Protein AF-A0A257ZP88-F1 (afdb_monomer_lite)

Sequence (109 aa):
MANQKQGSGDTSNRGFASMDDERQREIASEGGKASGGNFKNDPERAAEAGRKGGEMSGGNFKNDPERASEAGRKGGEASGGNFKNDPERAAEAGRKGGEASHGGGRGSN

Foldseek 3Di:
DDDDPDDPPDCCCPDLVSDDPVVNCVVVVVVCVVVVHDCPVPVVVVVVVVVVVCVVLPHDCVVPVPSVVVVVQVVCVVVPHDCVVPVPVVVVVVVVVVVVVVPDDDPDD

Structure (mmCIF, N/CA/C/O backbone):
data_AF-A0A257ZP88-F1
#
_entry.id   AF-A0A257ZP88-F1
#
loop_
_atom_site.group_PDB
_atom_site.id
_atom_site.type_symbol
_atom_site.label_atom_id
_atom_site.label_alt_id
_atom_site.label_comp_id
_atom_site.label_asym_id
_atom_site.label_entity_id
_atom_site.label_seq_id
_atom_site.pdbx_PDB_ins_code
_atom_site.Cartn_x
_atom_site.Cartn_y
_atom_site.Cartn_z
_atom_site.occupancy
_atom_site.B_iso_or_equiv
_atom_site.auth_seq_id
_atom_site.auth_comp_id
_atom_site.auth_asym_id
_atom_site.auth_atom_id
_atom_site.pdbx_PDB_model_num
ATOM 1 N N . MET A 1 1 ? -21.963 -34.586 47.754 1.00 41.12 1 MET A N 1
ATOM 2 C CA . MET A 1 1 ? -22.927 -33.587 47.246 1.00 41.12 1 MET A CA 1
ATOM 3 C C . MET A 1 1 ? -22.264 -32.861 46.088 1.00 41.12 1 MET A C 1
ATOM 5 O O . MET A 1 1 ? -21.242 -32.222 46.294 1.00 41.12 1 MET A O 1
ATOM 9 N N . ALA A 1 2 ? -22.754 -33.082 44.867 1.00 50.16 2 ALA A N 1
ATOM 10 C CA . ALA A 1 2 ? -22.229 -32.457 43.658 1.00 50.16 2 ALA A CA 1
ATOM 11 C C . ALA A 1 2 ? -22.637 -30.980 43.638 1.00 50.16 2 ALA A C 1
ATOM 13 O O . ALA A 1 2 ? -23.830 -30.688 43.676 1.00 50.16 2 ALA A O 1
ATOM 14 N N . ASN A 1 3 ? -21.664 -30.065 43.595 1.00 51.09 3 ASN A N 1
ATOM 15 C CA . ASN A 1 3 ? -21.955 -28.652 43.387 1.00 51.09 3 ASN A CA 1
ATOM 16 C C . ASN A 1 3 ? -21.941 -28.364 41.885 1.00 51.09 3 ASN A C 1
ATOM 18 O O . ASN A 1 3 ? -20.924 -28.490 41.203 1.00 51.09 3 ASN A O 1
ATOM 22 N N . GLN A 1 4 ? -23.137 -28.077 41.398 1.00 54.59 4 GLN A N 1
ATOM 23 C CA . GLN A 1 4 ? -23.526 -27.830 40.023 1.00 54.59 4 GLN A CA 1
ATOM 24 C C . GLN A 1 4 ? -22.596 -26.830 39.318 1.00 54.59 4 GLN A C 1
ATOM 26 O O . GLN A 1 4 ? -22.414 -25.700 39.764 1.00 54.59 4 GLN A O 1
ATOM 31 N N . LYS A 1 5 ? -22.078 -27.236 38.151 1.00 53.81 5 LYS A N 1
ATOM 32 C CA . LYS A 1 5 ? -21.647 -26.321 37.089 1.00 53.81 5 LYS A CA 1
ATOM 33 C C . LYS A 1 5 ? -22.834 -25.422 36.728 1.00 53.81 5 LYS A C 1
ATOM 35 O O . LYS A 1 5 ? -23.705 -25.843 35.972 1.00 53.81 5 LYS A O 1
ATOM 40 N N . GLN A 1 6 ? -22.863 -24.200 37.240 1.00 53.88 6 GLN A N 1
ATOM 41 C CA . GLN A 1 6 ? -23.709 -23.135 36.712 1.00 53.88 6 GLN A CA 1
ATOM 42 C C . GLN A 1 6 ? -22.801 -22.017 36.218 1.00 53.88 6 GLN A C 1
ATOM 44 O O . GLN A 1 6 ? -22.225 -21.249 36.978 1.00 53.88 6 GLN A O 1
ATOM 49 N N . GLY A 1 7 ? -22.627 -22.009 34.905 1.00 45.62 7 GLY A N 1
ATOM 50 C CA . GLY A 1 7 ? -21.877 -21.013 34.157 1.00 45.62 7 GLY A CA 1
ATOM 51 C C . GLY A 1 7 ? -22.283 -21.045 32.689 1.00 45.62 7 GLY A C 1
ATOM 52 O O . GLY A 1 7 ? -21.457 -20.828 31.812 1.00 45.62 7 GLY A O 1
ATOM 53 N N . SER A 1 8 ? -23.549 -21.363 32.409 1.00 51.69 8 SER A N 1
ATOM 54 C CA . SER A 1 8 ? -24.211 -21.059 31.141 1.00 51.69 8 SER A CA 1
ATOM 55 C C . SER A 1 8 ? -24.429 -19.545 31.078 1.00 51.69 8 SER A C 1
ATOM 57 O O . SER A 1 8 ? -25.537 -19.049 31.254 1.00 51.69 8 SER A O 1
ATOM 59 N N . GLY A 1 9 ? -23.332 -18.800 30.946 1.00 52.81 9 GLY A N 1
ATOM 60 C CA . GLY A 1 9 ? -23.358 -17.363 30.737 1.00 52.81 9 GLY A CA 1
ATOM 61 C C . GLY A 1 9 ? -23.554 -17.106 29.258 1.00 52.81 9 GLY A C 1
ATOM 62 O O . GLY A 1 9 ? -22.599 -17.232 28.495 1.00 52.81 9 GLY A O 1
ATOM 63 N N . ASP A 1 10 ? -24.780 -16.764 28.892 1.00 57.34 10 ASP A N 1
ATOM 64 C CA . ASP A 1 10 ? -25.203 -16.183 27.623 1.00 57.34 10 ASP A CA 1
ATOM 65 C C . ASP A 1 10 ? -24.069 -15.374 26.946 1.00 57.34 10 ASP A C 1
ATOM 67 O O . ASP A 1 10 ? -23.611 -14.341 27.450 1.00 57.34 10 ASP A O 1
ATOM 71 N N . THR A 1 11 ? -23.488 -15.907 25.867 1.00 60.81 11 THR A N 1
ATOM 72 C CA . THR A 1 11 ? -22.423 -15.248 25.085 1.00 60.81 11 THR A CA 1
ATOM 73 C C . THR A 1 11 ? -22.981 -14.438 23.918 1.00 60.81 11 THR A C 1
ATOM 75 O O . THR A 1 11 ? -22.198 -13.839 23.186 1.00 60.81 11 THR A O 1
ATOM 78 N N . SER A 1 12 ? -24.307 -14.387 23.750 1.00 63.06 12 SER A N 1
ATOM 79 C CA . SER A 1 12 ? -24.977 -13.808 22.575 1.00 63.06 12 SER A CA 1
ATOM 80 C C . SER A 1 12 ? -24.627 -12.335 22.317 1.00 63.06 12 SER A C 1
ATOM 82 O O . SER A 1 12 ? -24.560 -11.923 21.162 1.00 63.06 12 SER A O 1
ATOM 84 N N . ASN A 1 13 ? -24.282 -11.583 23.369 1.00 68.25 13 ASN A N 1
ATOM 85 C CA . ASN A 1 13 ? -23.904 -10.165 23.306 1.00 68.25 13 ASN A CA 1
ATOM 86 C C . ASN A 1 13 ? -22.421 -9.882 23.632 1.00 68.25 13 ASN A C 1
ATOM 88 O O . ASN A 1 13 ? -22.070 -8.780 24.053 1.00 68.25 13 ASN A O 1
ATOM 92 N N . ARG A 1 14 ? -21.523 -10.869 23.485 1.00 80.69 14 ARG A N 1
ATOM 93 C CA . ARG A 1 14 ? -20.074 -10.686 23.699 1.00 80.69 14 ARG A CA 1
ATOM 94 C C . ARG A 1 14 ? -19.304 -10.789 22.385 1.00 80.69 14 ARG A C 1
ATOM 96 O O . ARG A 1 14 ? -19.124 -11.873 21.847 1.00 80.69 14 ARG A O 1
ATOM 103 N N . GLY A 1 15 ? -18.775 -9.658 21.926 1.00 87.56 15 GLY A N 1
ATOM 104 C CA . GLY A 1 15 ? -17.915 -9.568 20.746 1.00 87.56 15 GLY A CA 1
ATOM 105 C C . GLY A 1 15 ? -18.148 -8.267 19.989 1.00 87.56 15 GLY A C 1
ATOM 106 O O . GLY A 1 15 ? -19.199 -7.657 20.138 1.00 87.56 15 GLY A O 1
ATOM 107 N N . PHE A 1 16 ? -17.175 -7.841 19.181 1.00 91.19 16 PHE A N 1
ATOM 108 C CA . PHE A 1 16 ? -17.274 -6.598 18.404 1.00 91.19 16 PHE A CA 1
ATOM 109 C C . PHE A 1 16 ? -18.528 -6.574 17.515 1.00 91.19 16 PHE A C 1
ATOM 111 O O . PHE A 1 16 ? -19.238 -5.581 17.499 1.00 91.19 16 PHE A O 1
ATOM 118 N N . ALA A 1 17 ? -18.854 -7.698 16.867 1.00 89.75 17 ALA A N 1
ATOM 119 C CA . ALA A 1 17 ? -20.023 -7.826 15.993 1.00 89.75 17 ALA A CA 1
ATOM 120 C C . ALA A 1 17 ? -21.371 -7.895 16.737 1.00 89.75 17 ALA A C 1
ATOM 122 O O . ALA A 1 17 ? -22.409 -7.692 16.119 1.00 89.75 17 ALA A O 1
ATOM 123 N N . SER A 1 18 ? -21.364 -8.192 18.042 1.00 90.50 18 SER A N 1
ATOM 124 C CA . SER A 1 18 ? -22.580 -8.242 18.866 1.00 90.50 18 SER A CA 1
ATOM 125 C C . SER A 1 18 ? -22.888 -6.904 19.553 1.00 90.50 18 SER A C 1
ATOM 127 O O . SER A 1 18 ? -23.810 -6.834 20.360 1.00 90.50 18 SER A O 1
ATOM 129 N N . MET A 1 19 ? -22.083 -5.863 19.308 1.00 90.00 19 MET A N 1
ATOM 130 C CA . MET A 1 19 ? -22.312 -4.506 19.817 1.00 90.00 19 MET A CA 1
ATOM 131 C C . MET A 1 19 ? -23.190 -3.695 18.860 1.00 90.00 19 MET A C 1
ATOM 133 O O . MET A 1 19 ? -23.251 -4.003 17.674 1.00 90.00 19 MET A O 1
ATOM 137 N N . ASP A 1 20 ? -23.784 -2.607 19.348 1.00 93.19 20 ASP A N 1
ATOM 138 C CA . ASP A 1 20 ? -24.518 -1.654 18.509 1.00 93.19 20 ASP A CA 1
ATOM 139 C C . ASP A 1 20 ? -23.611 -0.971 17.470 1.00 93.19 20 ASP A C 1
ATOM 141 O O . ASP A 1 20 ? -22.450 -0.656 17.748 1.00 93.19 20 ASP A O 1
ATOM 145 N N . ASP A 1 21 ? -24.156 -0.673 16.286 1.00 94.56 21 ASP A N 1
ATOM 146 C CA . ASP A 1 21 ? -23.420 -0.091 15.150 1.00 94.56 21 ASP A CA 1
ATOM 147 C C . ASP A 1 21 ? -22.718 1.234 15.472 1.00 94.56 21 ASP A C 1
ATOM 149 O O . ASP A 1 21 ? -21.694 1.580 14.875 1.00 94.56 21 ASP A O 1
ATOM 153 N N . GLU A 1 22 ? -23.288 2.027 16.377 1.00 94.81 22 GLU A N 1
ATOM 154 C CA . GLU A 1 22 ? -22.681 3.278 16.830 1.00 94.81 22 GLU A CA 1
ATOM 155 C C . GLU A 1 22 ? -21.416 3.006 17.648 1.00 94.81 22 GLU A C 1
ATOM 157 O O . GLU A 1 22 ? -20.353 3.553 17.350 1.00 94.81 22 GLU A O 1
ATOM 162 N N . ARG A 1 23 ? -21.494 2.063 18.590 1.00 93.56 23 ARG A N 1
ATOM 163 C CA . ARG A 1 23 ? -20.361 1.645 19.416 1.00 93.56 23 ARG A CA 1
ATOM 164 C C . ARG A 1 23 ? -19.276 0.953 18.592 1.00 93.56 23 ARG A C 1
ATOM 166 O O . ARG A 1 23 ? -18.092 1.196 18.811 1.00 93.56 23 ARG A O 1
ATOM 173 N N . GLN A 1 24 ? -19.654 0.128 17.615 1.00 95.19 24 GLN A N 1
ATOM 174 C CA . GLN A 1 24 ? -18.698 -0.472 16.678 1.00 95.19 24 GLN A CA 1
ATOM 175 C C . GLN A 1 24 ? -17.931 0.602 15.897 1.00 95.19 24 GLN A C 1
ATOM 177 O O . GLN A 1 24 ? -16.707 0.527 15.776 1.00 95.19 24 GLN A O 1
ATOM 182 N N . ARG A 1 25 ? -18.638 1.624 15.392 1.00 95.31 25 ARG A N 1
ATOM 183 C CA . ARG A 1 25 ? -18.024 2.747 14.672 1.00 95.31 25 ARG A CA 1
ATOM 184 C C . ARG A 1 25 ? -17.109 3.571 15.559 1.00 95.31 25 ARG A C 1
ATOM 186 O O . ARG A 1 25 ? -16.041 3.961 15.096 1.00 95.31 25 ARG A O 1
ATOM 193 N N . GLU A 1 26 ? -17.500 3.823 16.801 1.00 95.12 26 GLU A N 1
ATOM 194 C CA . GLU A 1 26 ? -16.662 4.533 17.763 1.00 95.12 26 GLU A CA 1
ATOM 195 C C . GLU A 1 26 ? -15.352 3.779 18.013 1.00 95.12 26 GLU A C 1
ATOM 197 O O . GLU A 1 26 ? -14.281 4.341 17.793 1.00 95.12 26 GLU A O 1
ATOM 202 N N . ILE A 1 27 ? -15.425 2.483 18.334 1.00 94.38 27 ILE A N 1
ATOM 203 C CA . ILE A 1 27 ? -14.247 1.639 18.580 1.00 94.38 27 ILE A CA 1
ATOM 204 C C . ILE A 1 27 ? -13.369 1.529 17.324 1.00 94.38 27 ILE A C 1
ATOM 206 O O . ILE A 1 27 ? -12.146 1.627 17.411 1.00 94.38 27 ILE A O 1
ATOM 210 N N . ALA A 1 28 ? -13.962 1.355 16.139 1.00 93.44 28 ALA A N 1
ATOM 211 C CA . ALA A 1 28 ? -13.211 1.321 14.883 1.00 93.44 28 ALA A CA 1
ATOM 212 C C . ALA A 1 28 ? -12.540 2.669 14.573 1.00 93.44 28 ALA A C 1
ATOM 214 O O . ALA A 1 28 ? -11.401 2.705 14.110 1.00 93.44 28 ALA A O 1
ATOM 215 N N . SER A 1 29 ? -13.228 3.780 14.845 1.00 93.00 29 SER A N 1
ATOM 216 C CA . SER A 1 29 ? -12.700 5.136 14.677 1.00 93.00 29 SER A CA 1
ATOM 217 C C . SER A 1 29 ? -11.554 5.407 15.648 1.00 93.00 29 SER A C 1
ATOM 219 O O . SER A 1 29 ? -10.513 5.919 15.238 1.00 93.00 29 SER A O 1
ATOM 221 N N . GLU A 1 30 ? -11.699 5.016 16.914 1.00 93.56 30 GLU A N 1
ATOM 222 C CA . GLU A 1 30 ? -10.655 5.124 17.932 1.00 93.56 30 GLU A CA 1
ATOM 223 C C . GLU A 1 30 ? -9.447 4.250 17.584 1.00 93.56 30 GLU A C 1
ATOM 225 O O . GLU A 1 30 ? -8.323 4.749 17.565 1.00 93.56 30 GLU A O 1
ATOM 230 N N . GLY A 1 31 ? -9.665 2.994 17.186 1.00 93.56 31 GLY A N 1
ATOM 231 C CA . GLY A 1 31 ? -8.605 2.103 16.712 1.00 93.56 31 GLY A CA 1
ATOM 232 C C . GLY A 1 31 ? -7.892 2.642 15.469 1.00 93.56 31 GLY A C 1
ATOM 233 O O . GLY A 1 31 ? -6.663 2.588 15.379 1.00 93.56 31 GLY A O 1
ATOM 234 N N . GLY A 1 32 ? -8.643 3.235 14.538 1.00 89.81 32 GLY A N 1
ATOM 235 C CA . GLY A 1 32 ? -8.105 3.918 13.367 1.00 89.81 32 GLY A CA 1
ATOM 236 C C . GLY A 1 32 ? -7.226 5.106 13.752 1.00 89.81 32 GLY A C 1
ATOM 237 O O . GLY A 1 32 ? -6.089 5.189 13.298 1.00 89.81 32 GLY A O 1
ATOM 238 N N . LYS A 1 33 ? -7.707 5.996 14.629 1.00 87.19 33 LYS A N 1
ATOM 239 C CA . LYS A 1 33 ? -6.955 7.164 15.127 1.00 87.19 33 LYS A CA 1
ATOM 240 C C . LYS A 1 33 ? -5.713 6.762 15.921 1.00 87.19 33 LYS A C 1
ATOM 242 O O . LYS A 1 33 ? -4.649 7.327 15.686 1.00 87.19 33 LYS A O 1
ATOM 247 N N . ALA A 1 34 ? -5.824 5.769 16.803 1.00 87.44 34 ALA A N 1
ATOM 248 C CA . ALA A 1 34 ? -4.701 5.220 17.563 1.00 87.44 34 ALA A CA 1
ATOM 249 C C . ALA A 1 34 ? -3.641 4.605 16.637 1.00 87.44 34 ALA A C 1
ATOM 251 O O . ALA A 1 34 ? -2.445 4.708 16.891 1.00 87.44 34 ALA A O 1
ATOM 252 N N . SER A 1 35 ? -4.079 4.047 15.507 1.00 84.69 35 SER A N 1
ATOM 253 C CA . SER A 1 35 ? -3.213 3.567 14.429 1.00 84.69 35 SER A CA 1
ATOM 254 C C . SER A 1 35 ? -2.792 4.678 13.459 1.00 84.69 35 SER A C 1
ATOM 256 O O . SER A 1 35 ? -2.357 4.370 12.354 1.00 84.69 35 SER A O 1
ATOM 258 N N . GLY A 1 36 ? -2.931 5.957 13.825 1.00 84.25 36 GLY A N 1
ATOM 259 C CA . GLY A 1 36 ? -2.521 7.141 13.057 1.00 84.25 36 GLY A CA 1
ATOM 260 C C . GLY A 1 36 ? -3.444 7.547 11.896 1.00 84.25 36 GLY A C 1
ATOM 261 O O . GLY A 1 36 ? -3.073 8.384 11.077 1.00 84.25 36 GLY A O 1
ATOM 262 N N . GLY A 1 37 ? -4.623 6.942 11.773 1.00 85.88 37 GLY A N 1
ATOM 263 C CA . GLY A 1 37 ? -5.617 7.259 10.747 1.00 85.88 37 GLY A CA 1
ATOM 264 C C . GLY A 1 37 ? -5.239 6.812 9.330 1.00 85.88 37 GLY A C 1
ATOM 265 O O . GLY A 1 37 ? -4.353 5.982 9.122 1.00 85.88 37 GLY A O 1
ATOM 266 N N . ASN A 1 38 ? -5.947 7.368 8.344 1.00 85.00 38 ASN A N 1
ATOM 267 C CA . ASN A 1 38 ? -5.771 7.047 6.927 1.00 85.00 38 ASN A CA 1
ATOM 268 C C . ASN A 1 38 ? -4.658 7.892 6.290 1.00 85.00 38 ASN A C 1
ATOM 270 O O . ASN A 1 38 ? -4.622 9.108 6.466 1.00 85.00 38 ASN A O 1
ATOM 274 N N . PHE A 1 39 ? -3.850 7.277 5.424 1.00 89.38 39 PHE A N 1
ATOM 275 C CA . PHE A 1 39 ? -2.736 7.931 4.718 1.00 89.38 39 PHE A CA 1
ATOM 276 C C . PHE A 1 39 ? -3.133 9.104 3.803 1.00 89.38 39 PHE A C 1
ATOM 278 O O . PHE A 1 39 ? -2.293 9.927 3.465 1.00 89.38 39 PHE A O 1
ATOM 285 N N . LYS A 1 40 ? -4.408 9.216 3.399 1.00 87.31 40 LYS A N 1
ATOM 286 C CA . LYS A 1 40 ? -4.875 10.281 2.490 1.00 87.31 40 LYS A CA 1
ATOM 287 C C . LYS A 1 40 ? -4.632 11.692 3.042 1.00 87.31 40 LYS A C 1
ATOM 289 O O . LYS A 1 40 ? -4.399 12.608 2.261 1.00 87.31 40 LYS A O 1
ATOM 294 N N . ASN A 1 41 ? -4.707 11.857 4.361 1.00 85.44 41 ASN A N 1
ATOM 295 C CA . ASN A 1 41 ? -4.567 13.158 5.017 1.00 85.44 41 ASN A CA 1
ATOM 296 C C . ASN A 1 41 ? -3.173 13.360 5.634 1.00 85.44 41 ASN A C 1
ATOM 298 O O . ASN A 1 41 ? -2.947 14.378 6.277 1.00 85.44 41 ASN A O 1
ATOM 302 N N . ASP A 1 42 ? -2.265 12.398 5.453 1.00 88.75 42 ASP A N 1
ATOM 303 C CA . ASP A 1 42 ? -0.914 12.414 6.012 1.00 88.75 42 ASP A CA 1
ATOM 304 C C . ASP A 1 42 ? 0.085 11.858 4.974 1.00 88.75 42 ASP A C 1
ATOM 306 O O . ASP A 1 42 ? 0.439 10.669 4.988 1.00 88.75 42 ASP A O 1
ATOM 310 N N . PRO A 1 43 ? 0.489 12.697 4.001 1.00 90.31 43 PRO A N 1
ATOM 311 C CA . PRO A 1 43 ? 1.368 12.283 2.914 1.00 90.31 43 PRO A CA 1
ATOM 312 C C . PRO A 1 43 ? 2.782 11.941 3.394 1.00 90.31 43 PRO A C 1
ATOM 314 O O . PRO A 1 43 ? 3.437 11.099 2.780 1.00 90.31 43 PRO A O 1
ATOM 317 N N . GLU A 1 44 ? 3.251 12.548 4.486 1.00 90.81 44 GLU A N 1
ATOM 318 C CA . GLU A 1 44 ? 4.564 12.245 5.063 1.00 90.81 44 GLU A CA 1
ATOM 319 C C . GLU A 1 44 ? 4.589 10.817 5.601 1.00 90.81 44 GLU A C 1
ATOM 321 O O . GLU A 1 44 ? 5.462 10.023 5.239 1.00 90.81 44 GLU A O 1
ATOM 326 N N . ARG A 1 45 ? 3.564 10.444 6.370 1.00 90.12 45 ARG A N 1
ATOM 327 C CA . ARG A 1 45 ? 3.402 9.083 6.876 1.00 90.12 45 ARG A CA 1
ATOM 328 C C . ARG A 1 45 ? 3.206 8.064 5.758 1.00 90.12 45 ARG A C 1
ATOM 330 O O . ARG A 1 45 ? 3.719 6.947 5.844 1.00 90.12 45 ARG A O 1
ATOM 337 N N . ALA A 1 46 ? 2.487 8.433 4.698 1.00 92.00 46 ALA A N 1
ATOM 338 C CA . ALA A 1 46 ? 2.343 7.596 3.509 1.00 92.00 46 ALA A CA 1
ATOM 339 C C . ALA A 1 46 ? 3.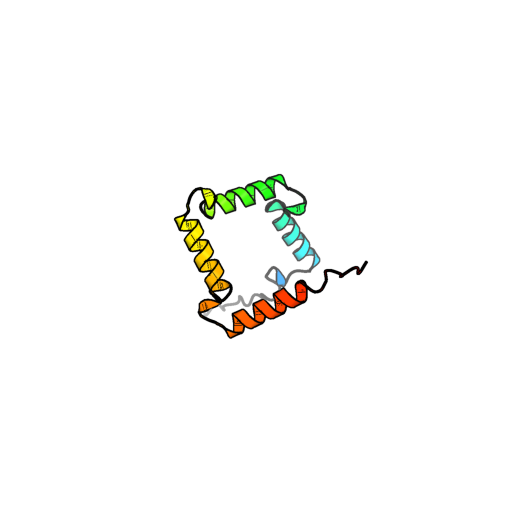703 7.336 2.838 1.00 92.00 46 ALA A C 1
ATOM 341 O O . ALA A 1 46 ? 4.026 6.194 2.502 1.00 92.00 46 ALA A O 1
ATOM 342 N N . ALA A 1 47 ? 4.516 8.384 2.681 1.00 91.88 47 ALA A N 1
ATOM 343 C CA . ALA A 1 47 ? 5.850 8.291 2.102 1.00 91.88 47 ALA A CA 1
ATOM 344 C C . ALA A 1 47 ? 6.800 7.462 2.978 1.00 91.88 47 ALA A C 1
ATOM 346 O O . ALA A 1 47 ? 7.540 6.630 2.456 1.00 91.88 47 ALA A O 1
ATOM 347 N N . GLU A 1 48 ? 6.759 7.633 4.301 1.00 90.50 48 GLU A N 1
ATOM 348 C CA . GLU A 1 48 ? 7.552 6.834 5.238 1.00 90.50 48 GLU A CA 1
ATOM 349 C C . GLU A 1 48 ? 7.172 5.350 5.183 1.00 90.50 48 GLU A C 1
ATOM 351 O O . GLU A 1 48 ? 8.049 4.492 5.055 1.00 90.50 48 GLU A O 1
ATOM 356 N N . ALA A 1 49 ? 5.873 5.038 5.220 1.00 89.75 49 ALA A N 1
ATOM 357 C CA . ALA A 1 49 ? 5.382 3.668 5.108 1.00 89.75 49 ALA A CA 1
ATOM 358 C C . ALA A 1 49 ? 5.783 3.034 3.766 1.00 89.75 49 ALA A C 1
ATOM 360 O O . ALA A 1 49 ? 6.239 1.889 3.737 1.00 89.75 49 ALA A O 1
ATOM 361 N N . GLY A 1 50 ? 5.680 3.790 2.669 1.00 89.12 50 GLY A N 1
ATOM 362 C CA . GLY A 1 50 ? 6.136 3.368 1.346 1.00 89.12 50 GLY A CA 1
ATOM 363 C C . GLY A 1 50 ? 7.643 3.110 1.297 1.00 89.12 50 GLY A C 1
ATOM 364 O O . GLY A 1 50 ? 8.067 2.060 0.816 1.00 89.12 50 GLY A O 1
ATOM 365 N N . ARG A 1 51 ? 8.456 4.019 1.853 1.00 89.50 51 ARG A N 1
ATOM 366 C CA . ARG A 1 51 ? 9.916 3.864 1.938 1.00 89.50 51 ARG A CA 1
ATOM 367 C C . ARG A 1 51 ? 10.288 2.609 2.719 1.00 89.50 51 ARG A C 1
ATOM 369 O O . ARG A 1 51 ? 11.018 1.776 2.195 1.00 89.50 51 ARG A O 1
ATOM 376 N N . LYS A 1 52 ? 9.722 2.433 3.916 1.00 88.12 52 LYS A N 1
ATOM 377 C CA . LYS A 1 52 ? 9.961 1.258 4.764 1.00 88.12 52 LYS A CA 1
ATOM 378 C C . LYS A 1 52 ? 9.524 -0.037 4.080 1.00 88.12 52 LYS A C 1
ATOM 380 O O . LYS A 1 52 ? 10.229 -1.040 4.141 1.00 88.12 52 LYS A O 1
ATOM 385 N N . GLY A 1 53 ? 8.379 -0.022 3.396 1.00 85.88 53 GLY A N 1
ATOM 386 C CA . GLY A 1 53 ? 7.917 -1.151 2.588 1.00 85.88 53 GLY A CA 1
ATOM 387 C C . GLY A 1 53 ? 8.886 -1.489 1.453 1.00 85.88 53 GLY A C 1
ATOM 388 O O . GLY A 1 53 ? 9.165 -2.665 1.219 1.00 85.88 53 GLY A O 1
ATOM 389 N N . GLY A 1 54 ? 9.449 -0.471 0.800 1.00 82.00 54 GLY A N 1
ATOM 390 C CA . GLY A 1 54 ? 10.497 -0.617 -0.208 1.00 82.00 54 GLY A CA 1
ATOM 391 C C . GLY A 1 54 ? 11.789 -1.201 0.360 1.00 82.00 54 GLY A C 1
ATOM 392 O O . GLY A 1 54 ? 12.331 -2.139 -0.213 1.00 82.00 54 GLY A O 1
ATOM 393 N N . GLU A 1 55 ? 12.251 -0.715 1.513 1.00 81.88 55 GLU A N 1
ATOM 394 C CA . GLU A 1 55 ? 13.435 -1.235 2.213 1.00 81.88 55 GLU A CA 1
ATOM 395 C C . GLU A 1 55 ? 13.263 -2.707 2.619 1.00 81.88 55 GLU A C 1
ATOM 397 O O . GLU A 1 55 ? 14.144 -3.523 2.361 1.00 81.88 55 GLU A O 1
ATOM 402 N N . MET A 1 56 ? 12.103 -3.076 3.175 1.00 77.69 56 MET A N 1
ATOM 403 C CA . MET A 1 56 ? 11.771 -4.466 3.535 1.00 77.69 56 MET A CA 1
ATOM 404 C C . MET A 1 56 ? 11.625 -5.364 2.305 1.00 77.69 56 MET A C 1
ATOM 406 O O . MET A 1 56 ? 12.023 -6.527 2.320 1.00 77.69 56 MET A O 1
ATOM 410 N N . SER A 1 57 ? 11.117 -4.805 1.207 1.00 72.00 57 SER A N 1
ATOM 411 C CA . SER A 1 57 ? 11.091 -5.447 -0.110 1.00 72.00 57 SER A CA 1
ATOM 412 C C . SER A 1 57 ? 12.449 -5.371 -0.811 1.00 72.00 57 SER A C 1
ATOM 414 O O . SER A 1 57 ? 12.494 -5.576 -2.022 1.00 72.00 57 SER A O 1
ATOM 416 N N . GLY A 1 58 ? 13.521 -5.123 -0.040 1.00 70.38 58 GLY A N 1
ATOM 417 C CA . GLY A 1 58 ? 14.951 -5.124 -0.355 1.00 70.38 58 GLY A CA 1
ATOM 418 C C . GLY A 1 58 ? 15.414 -4.100 -1.383 1.00 70.38 58 GLY A C 1
ATOM 419 O O . GLY A 1 58 ? 16.366 -4.329 -2.124 1.00 70.38 58 GLY A O 1
ATOM 420 N N . GLY A 1 59 ? 14.768 -2.939 -1.356 1.00 69.88 59 GLY A N 1
ATOM 421 C CA . GLY A 1 59 ? 15.234 -1.713 -1.980 1.00 69.88 59 GLY A CA 1
ATOM 422 C C . GLY A 1 59 ? 14.927 -1.598 -3.470 1.00 69.88 59 GLY A C 1
ATOM 423 O O . GLY A 1 59 ? 14.148 -2.349 -4.055 1.00 69.88 59 GLY A O 1
ATOM 424 N N . ASN A 1 60 ? 15.538 -0.589 -4.092 1.00 66.31 60 ASN A N 1
ATOM 4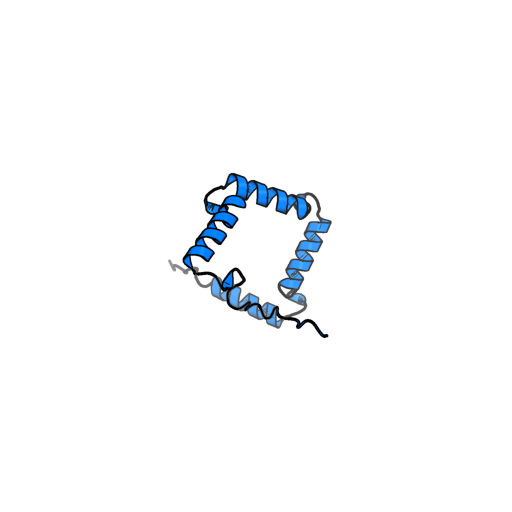25 C CA . ASN A 1 60 ? 15.375 -0.322 -5.515 1.00 66.31 60 ASN A CA 1
ATOM 426 C C . ASN A 1 60 ? 16.055 -1.406 -6.363 1.00 66.31 60 ASN A C 1
ATOM 428 O O . ASN A 1 60 ? 17.277 -1.551 -6.330 1.00 66.31 60 ASN A O 1
ATOM 432 N N . PHE A 1 61 ? 15.279 -2.031 -7.252 1.00 72.81 61 PHE A N 1
ATOM 433 C CA . PHE A 1 61 ? 15.731 -2.981 -8.283 1.00 72.81 61 PHE A CA 1
ATOM 434 C C . PHE A 1 61 ? 16.891 -2.477 -9.161 1.00 72.81 61 PHE A C 1
ATOM 436 O O . PHE A 1 61 ? 17.589 -3.267 -9.785 1.00 72.81 61 PHE A O 1
ATOM 443 N N . LYS A 1 62 ? 17.122 -1.159 -9.209 1.00 71.25 62 LYS A N 1
ATOM 444 C CA . LYS A 1 62 ? 18.227 -0.547 -9.962 1.00 71.25 62 LYS A CA 1
ATOM 445 C C . LYS A 1 62 ? 19.611 -0.996 -9.474 1.00 71.25 62 LYS A C 1
ATOM 447 O O . LYS A 1 62 ? 20.528 -1.065 -10.284 1.00 71.25 62 LYS A O 1
ATOM 452 N N . ASN A 1 63 ? 19.757 -1.276 -8.180 1.00 72.44 63 ASN A N 1
ATOM 453 C CA . ASN A 1 63 ? 21.044 -1.647 -7.582 1.00 72.44 63 ASN A CA 1
ATOM 454 C C . ASN A 1 63 ? 21.188 -3.164 -7.376 1.00 72.44 63 ASN A C 1
ATOM 456 O O . ASN A 1 63 ? 22.233 -3.609 -6.916 1.00 72.44 63 ASN A O 1
ATOM 460 N N . ASP A 1 64 ? 20.156 -3.942 -7.716 1.00 79.25 64 ASP A N 1
ATOM 461 C CA . ASP A 1 64 ? 20.116 -5.397 -7.555 1.00 79.25 64 ASP A CA 1
ATOM 462 C C . ASP A 1 64 ? 19.459 -6.040 -8.797 1.00 79.25 64 ASP A C 1
ATOM 464 O O . ASP A 1 64 ? 18.245 -6.285 -8.826 1.00 79.25 64 ASP A O 1
ATOM 468 N N . PRO A 1 65 ? 20.243 -6.252 -9.874 1.00 80.94 65 PRO A N 1
ATOM 469 C CA . PRO A 1 65 ? 19.744 -6.786 -11.142 1.00 80.94 65 PRO A CA 1
ATOM 470 C C . PRO A 1 65 ? 19.211 -8.220 -11.045 1.00 80.94 65 PRO A C 1
ATOM 472 O O . PRO A 1 65 ? 18.327 -8.600 -11.819 1.00 80.94 65 PRO A O 1
ATOM 475 N N . GLU A 1 66 ? 19.735 -9.017 -10.112 1.00 83.56 66 GLU A N 1
ATOM 476 C CA . GLU A 1 6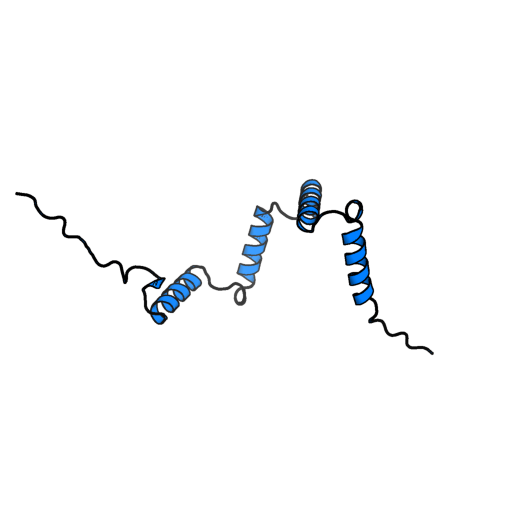6 ? 19.275 -10.388 -9.882 1.00 83.56 66 GLU A CA 1
ATOM 477 C C . GLU A 1 66 ? 17.863 -10.371 -9.300 1.00 83.56 66 GLU A C 1
ATOM 479 O O . GLU A 1 66 ? 16.953 -10.984 -9.864 1.00 83.56 66 GLU A O 1
ATOM 484 N N . ARG A 1 67 ? 17.637 -9.558 -8.263 1.00 81.75 67 ARG A N 1
ATOM 485 C CA . ARG A 1 67 ? 16.304 -9.329 -7.695 1.00 81.75 67 ARG A CA 1
ATOM 486 C C . ARG A 1 67 ? 15.331 -8.744 -8.713 1.00 81.75 67 ARG A C 1
ATOM 488 O O . ARG A 1 67 ? 14.165 -9.135 -8.746 1.00 81.75 67 ARG A O 1
ATOM 495 N N . ALA A 1 68 ? 15.791 -7.808 -9.544 1.00 83.12 68 ALA A N 1
ATOM 496 C CA . ALA A 1 68 ? 14.983 -7.239 -10.621 1.00 83.12 68 ALA A CA 1
ATOM 497 C C . ALA A 1 68 ? 14.529 -8.321 -11.611 1.00 83.12 68 ALA A C 1
ATOM 499 O O . ALA A 1 68 ? 13.353 -8.381 -11.976 1.00 83.12 68 ALA A O 1
ATOM 500 N N . SER A 1 69 ? 15.450 -9.206 -12.001 1.00 85.38 69 SER A N 1
ATOM 501 C CA . SER A 1 69 ? 15.165 -10.325 -12.899 1.00 85.38 69 SER A CA 1
ATOM 502 C C . SER A 1 69 ? 14.222 -11.344 -12.265 1.00 85.38 69 SER A C 1
ATOM 504 O O . SER A 1 69 ? 13.300 -11.812 -12.929 1.00 85.38 69 SER A O 1
ATOM 506 N N . GLU A 1 70 ? 14.394 -11.664 -10.981 1.00 85.12 70 GLU A N 1
ATOM 507 C CA . GLU A 1 70 ? 13.513 -12.588 -10.263 1.00 85.12 70 GLU A CA 1
ATOM 508 C C . GLU A 1 70 ? 12.095 -12.023 -10.108 1.00 85.12 70 GLU A C 1
ATOM 510 O O . GLU A 1 70 ? 11.116 -12.713 -10.407 1.00 85.12 70 GLU A O 1
ATOM 515 N N . ALA A 1 71 ? 11.971 -10.753 -9.713 1.00 84.50 71 ALA A N 1
ATOM 516 C CA . ALA A 1 71 ? 10.687 -10.065 -9.629 1.00 84.50 71 ALA A CA 1
ATOM 517 C C . ALA A 1 71 ? 10.002 -9.983 -11.001 1.00 84.50 71 ALA A C 1
ATOM 519 O O . ALA A 1 71 ? 8.803 -10.244 -11.105 1.00 84.50 71 ALA A O 1
ATOM 520 N N . GLY A 1 72 ? 10.763 -9.693 -12.061 1.00 83.75 72 GLY A N 1
ATOM 521 C CA . GLY A 1 72 ? 10.278 -9.705 -13.440 1.00 83.75 72 GLY A CA 1
ATOM 522 C C . GLY A 1 72 ? 9.805 -11.090 -13.886 1.00 83.75 72 GLY A C 1
ATOM 523 O O . GLY A 1 72 ? 8.713 -11.211 -14.438 1.00 83.75 72 GLY A O 1
ATOM 524 N N . ARG A 1 73 ? 10.572 -12.147 -13.588 1.00 85.88 73 ARG A N 1
ATOM 525 C CA . ARG A 1 73 ? 10.191 -13.538 -13.880 1.00 85.88 73 ARG A CA 1
ATOM 526 C C . ARG A 1 73 ? 8.891 -13.907 -13.174 1.00 85.88 73 ARG A C 1
ATOM 528 O O . ARG A 1 73 ? 7.955 -14.342 -13.836 1.00 85.88 73 ARG A O 1
ATOM 535 N N . LYS A 1 74 ? 8.806 -1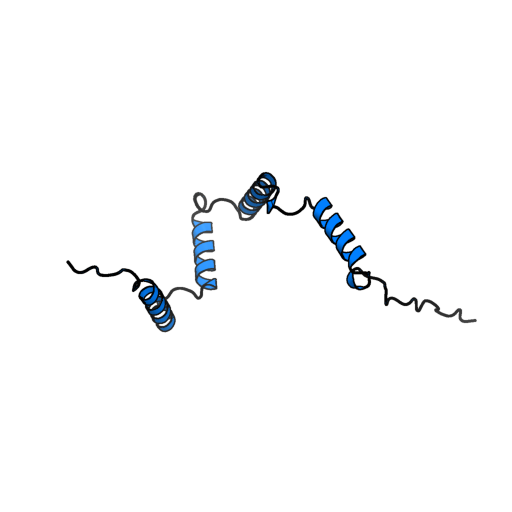3.664 -11.864 1.00 85.62 74 LYS A N 1
ATOM 536 C CA . LYS A 1 74 ? 7.616 -13.960 -11.054 1.00 85.62 74 LYS A CA 1
ATOM 537 C C . LYS A 1 74 ? 6.396 -13.156 -11.503 1.00 85.62 74 LYS A C 1
ATOM 539 O O . LYS A 1 74 ? 5.293 -13.691 -11.563 1.00 85.62 74 LYS A O 1
ATOM 544 N N . GLY A 1 75 ? 6.581 -11.880 -11.841 1.00 84.31 75 GLY A N 1
ATOM 545 C CA . GLY A 1 75 ? 5.524 -11.039 -12.406 1.00 84.31 75 GLY A CA 1
ATOM 546 C C . GLY A 1 75 ? 5.047 -11.549 -13.767 1.00 84.31 75 GLY A C 1
ATOM 547 O O . GLY A 1 75 ? 3.844 -11.579 -14.024 1.00 84.31 75 GLY A O 1
ATOM 548 N N . GLY A 1 76 ? 5.974 -12.016 -14.605 1.00 82.62 76 GLY A N 1
ATOM 549 C CA . GLY A 1 76 ? 5.677 -12.683 -15.868 1.00 82.62 76 GLY A CA 1
ATOM 550 C C . GLY A 1 76 ? 4.861 -13.954 -15.659 1.00 82.62 76 GLY A C 1
ATOM 551 O O . GLY A 1 76 ? 3.801 -14.087 -16.258 1.00 82.62 76 GLY A O 1
ATOM 552 N N . GLU A 1 77 ? 5.295 -14.845 -14.766 1.00 81.38 77 GLU A N 1
ATOM 553 C CA . GLU A 1 77 ? 4.586 -16.081 -14.399 1.00 81.38 77 GLU A CA 1
ATOM 554 C C . GLU A 1 77 ? 3.172 -15.801 -13.872 1.00 81.38 77 GLU A C 1
ATOM 556 O O . GLU A 1 77 ? 2.210 -16.383 -14.369 1.00 81.38 77 GLU A O 1
ATOM 561 N N . ALA A 1 78 ? 3.025 -14.858 -12.934 1.00 77.00 78 ALA A N 1
ATOM 562 C CA . ALA A 1 78 ? 1.727 -14.462 -12.381 1.00 77.00 78 ALA A CA 1
ATOM 563 C C . ALA A 1 78 ? 0.801 -13.846 -13.438 1.00 77.00 78 ALA A C 1
ATOM 565 O O . ALA A 1 78 ? -0.415 -14.011 -13.383 1.00 77.00 78 ALA A O 1
ATOM 566 N N . SER A 1 79 ? 1.384 -13.165 -14.424 1.00 73.56 79 SER A N 1
ATOM 567 C CA . SER A 1 79 ? 0.643 -12.614 -15.551 1.00 73.56 79 SER A CA 1
ATOM 568 C C . SER A 1 79 ? 0.347 -13.664 -16.619 1.00 73.56 79 SER A C 1
ATOM 570 O O . SER A 1 79 ? -0.223 -13.285 -17.626 1.00 73.56 79 SER A O 1
ATOM 572 N N . GLY A 1 80 ? 0.703 -14.945 -16.447 1.00 73.56 80 GLY A N 1
ATOM 573 C CA . GLY A 1 80 ? 0.441 -16.047 -17.389 1.00 73.56 80 GLY A CA 1
ATOM 574 C C . GLY A 1 80 ? 1.633 -16.462 -18.268 1.00 73.56 80 GLY A C 1
ATOM 575 O O . GLY A 1 80 ? 1.463 -17.206 -19.230 1.00 73.56 80 GLY A O 1
ATOM 576 N N . GLY A 1 81 ? 2.831 -15.944 -18.005 1.00 72.19 81 GLY A N 1
ATOM 577 C CA . GLY A 1 81 ? 4.068 -16.269 -18.719 1.00 72.19 81 GLY A CA 1
ATOM 578 C C . GLY A 1 81 ? 4.269 -15.541 -20.056 1.00 72.19 81 GLY A C 1
ATOM 579 O O . GLY A 1 81 ? 3.554 -14.598 -20.401 1.00 72.19 81 GLY A O 1
ATOM 580 N N . ASN A 1 82 ? 5.282 -15.982 -20.811 1.00 69.56 82 ASN A N 1
ATOM 581 C CA . ASN A 1 82 ? 5.642 -15.428 -22.119 1.00 69.56 82 ASN A CA 1
ATOM 582 C C . ASN A 1 82 ? 4.755 -15.980 -23.245 1.00 69.56 82 ASN A C 1
ATOM 584 O O . ASN A 1 82 ? 4.621 -17.191 -23.402 1.00 69.56 82 ASN A O 1
ATOM 588 N N . PHE A 1 83 ? 4.303 -15.089 -24.130 1.00 75.31 83 PHE A N 1
ATOM 589 C CA . PHE A 1 83 ? 3.523 -15.386 -25.342 1.00 75.31 83 PHE A CA 1
ATOM 590 C C . PHE A 1 83 ? 4.172 -16.393 -26.307 1.00 75.31 83 PHE A C 1
ATOM 592 O O . PHE A 1 83 ? 3.495 -16.985 -27.139 1.00 75.31 83 PHE A O 1
ATOM 599 N N . LYS A 1 84 ? 5.489 -16.616 -26.202 1.00 72.62 84 LYS A N 1
ATOM 600 C CA . LYS A 1 84 ? 6.216 -17.594 -27.028 1.00 72.62 84 LYS A CA 1
ATOM 601 C C . LYS A 1 84 ? 5.717 -19.030 -26.822 1.00 72.62 84 LYS A C 1
ATOM 603 O O . LYS A 1 84 ? 5.778 -19.821 -27.755 1.00 72.62 84 LYS A O 1
ATOM 608 N N . ASN A 1 85 ? 5.248 -19.351 -25.617 1.00 73.56 85 ASN A N 1
ATOM 609 C CA . ASN A 1 85 ? 4.781 -20.693 -25.265 1.00 73.56 85 ASN A CA 1
ATOM 610 C C . ASN A 1 85 ? 3.246 -20.798 -25.254 1.00 73.56 85 ASN A C 1
ATOM 612 O O . ASN A 1 85 ? 2.724 -21.868 -24.966 1.00 73.56 85 ASN A O 1
ATOM 616 N N . ASP A 1 86 ? 2.542 -19.704 -25.561 1.00 79.12 86 ASP A N 1
ATOM 617 C CA . ASP A 1 86 ? 1.079 -19.632 -25.586 1.00 79.12 86 ASP A CA 1
ATOM 618 C C . ASP A 1 86 ? 0.617 -18.740 -26.761 1.00 79.12 86 ASP A C 1
ATOM 620 O O . ASP A 1 86 ? 0.414 -17.526 -26.605 1.00 79.12 86 ASP A O 1
ATOM 624 N N . PRO A 1 87 ? 0.516 -19.321 -27.973 1.00 81.75 87 PRO A N 1
ATOM 625 C CA . PRO A 1 87 ? 0.154 -18.595 -29.189 1.00 81.75 87 PRO A CA 1
ATOM 626 C C . PRO A 1 87 ? -1.266 -18.024 -29.157 1.00 81.75 87 PRO A C 1
ATOM 628 O O . PRO A 1 87 ? -1.515 -16.970 -29.743 1.00 81.75 87 PRO A O 1
ATOM 631 N N . GLU A 1 88 ? -2.197 -18.695 -28.476 1.00 82.62 88 GLU A N 1
ATOM 632 C CA . GLU A 1 88 ? -3.585 -18.239 -28.355 1.00 82.62 88 GLU A CA 1
ATOM 633 C C . GLU A 1 88 ? -3.647 -16.951 -27.536 1.00 82.62 88 GLU A C 1
ATOM 635 O O . GLU A 1 88 ? -4.240 -15.954 -27.961 1.00 82.62 88 GLU A O 1
ATOM 640 N N . ARG A 1 89 ? -2.928 -16.927 -26.414 1.00 80.88 89 ARG A N 1
ATOM 641 C CA . ARG A 1 89 ? -2.786 -15.743 -25.573 1.00 80.88 89 ARG A CA 1
ATOM 642 C C . ARG A 1 89 ? -2.037 -14.608 -26.267 1.00 80.88 89 ARG A C 1
ATOM 644 O O . ARG A 1 89 ? -2.373 -13.438 -26.073 1.00 80.88 89 ARG A O 1
ATOM 651 N N . ALA A 1 90 ? -1.049 -14.930 -27.105 1.00 83.62 90 ALA A N 1
ATOM 652 C CA . ALA A 1 90 ? -0.368 -13.953 -27.955 1.00 83.62 90 ALA A CA 1
ATOM 653 C C . ALA A 1 90 ? -1.341 -13.294 -28.942 1.00 83.62 90 ALA A C 1
ATOM 655 O O . ALA A 1 90 ? -1.356 -12.070 -29.088 1.00 83.62 90 ALA A O 1
ATOM 656 N N . ALA A 1 91 ? -2.185 -14.105 -29.586 1.00 84.75 91 ALA A N 1
ATOM 657 C CA . ALA A 1 91 ? -3.200 -13.635 -30.516 1.00 84.75 91 ALA A CA 1
ATOM 658 C C . ALA A 1 91 ? -4.273 -12.790 -29.813 1.00 84.75 91 ALA A C 1
ATOM 660 O O . ALA A 1 91 ? -4.681 -11.756 -30.337 1.00 84.75 91 ALA A O 1
ATOM 661 N N . GLU A 1 92 ? -4.715 -13.175 -28.615 1.00 83.19 92 GLU A N 1
ATOM 662 C CA . GLU A 1 92 ? -5.652 -12.385 -27.812 1.00 83.19 92 GLU A CA 1
ATOM 663 C C . GLU A 1 92 ? -5.068 -11.026 -27.404 1.00 83.19 92 GLU A C 1
ATOM 665 O O . GLU A 1 92 ? -5.701 -9.994 -27.634 1.00 83.19 92 GLU A O 1
ATOM 670 N N . ALA A 1 93 ? -3.842 -11.004 -26.876 1.00 82.94 93 ALA A N 1
ATOM 671 C CA . ALA A 1 93 ? -3.157 -9.763 -26.527 1.00 82.94 93 ALA A CA 1
ATOM 672 C C . ALA A 1 93 ? -2.934 -8.864 -27.755 1.00 82.94 93 ALA A C 1
ATOM 674 O O . ALA A 1 93 ? -3.127 -7.650 -27.672 1.00 82.94 93 ALA A O 1
ATOM 675 N N . GLY A 1 94 ? -2.590 -9.455 -28.904 1.00 82.44 94 GLY A N 1
ATOM 676 C CA . GLY A 1 94 ? -2.451 -8.749 -30.177 1.00 82.44 94 GLY A CA 1
ATOM 677 C C . GLY A 1 94 ? -3.767 -8.151 -30.679 1.00 82.44 94 GLY A C 1
ATOM 678 O O . GLY A 1 94 ? -3.789 -6.984 -31.066 1.00 82.44 94 GLY A O 1
ATOM 679 N N . ARG A 1 95 ? -4.876 -8.902 -30.615 1.00 84.88 95 ARG A N 1
ATOM 680 C CA . ARG A 1 95 ? -6.220 -8.394 -30.950 1.00 84.88 95 ARG A CA 1
ATOM 681 C C . ARG A 1 95 ? -6.598 -7.217 -30.054 1.00 84.88 95 ARG A C 1
ATOM 683 O O . ARG A 1 95 ? -6.878 -6.142 -30.572 1.00 84.88 95 ARG A O 1
ATOM 690 N N . LYS A 1 96 ? -6.482 -7.380 -28.733 1.00 83.31 96 LYS A N 1
ATOM 691 C CA . LYS A 1 96 ? -6.804 -6.337 -27.747 1.00 83.31 96 LYS A CA 1
ATOM 692 C C . LYS A 1 96 ? -5.934 -5.081 -27.898 1.00 83.31 96 LYS A C 1
ATOM 694 O O . LYS A 1 96 ? -6.430 -3.961 -27.793 1.00 83.31 96 LYS A O 1
ATOM 699 N N . GLY A 1 97 ? -4.635 -5.248 -28.157 1.00 80.31 97 GLY A N 1
ATOM 700 C CA . GLY A 1 97 ? -3.718 -4.135 -28.432 1.00 80.31 97 GLY A CA 1
ATOM 701 C C . GLY A 1 97 ? -4.016 -3.434 -29.761 1.00 80.31 97 GLY A C 1
ATOM 702 O O . GLY A 1 97 ? -3.936 -2.208 -29.860 1.00 80.31 97 GLY A O 1
ATOM 703 N N . GLY A 1 98 ? -4.416 -4.206 -30.773 1.00 78.88 98 GLY A N 1
ATOM 704 C CA . GLY A 1 98 ? -4.872 -3.696 -32.060 1.00 78.88 98 GLY A CA 1
ATOM 705 C C . GLY A 1 98 ? -6.145 -2.867 -31.928 1.00 78.88 98 GLY A C 1
ATOM 706 O O . GLY A 1 98 ? -6.192 -1.752 -32.435 1.00 78.88 98 GLY A O 1
ATOM 707 N N . GLU A 1 99 ? -7.147 -3.347 -31.194 1.00 73.31 99 GLU A N 1
ATOM 708 C CA . GLU A 1 99 ? -8.400 -2.623 -30.934 1.00 73.31 99 GLU A CA 1
ATOM 709 C C . GLU A 1 99 ? -8.153 -1.267 -30.253 1.00 73.31 99 GLU A C 1
ATOM 711 O O . GLU A 1 99 ? -8.724 -0.260 -30.670 1.00 73.31 99 GLU A O 1
ATOM 716 N N . ALA A 1 100 ? -7.221 -1.199 -29.294 1.00 63.03 100 ALA A N 1
ATOM 717 C CA . ALA A 1 100 ? -6.819 0.058 -28.652 1.00 63.03 100 ALA A CA 1
ATOM 718 C C . ALA A 1 100 ? -6.124 1.053 -29.610 1.00 63.03 100 ALA A C 1
ATOM 720 O O . ALA A 1 100 ? -6.106 2.255 -29.349 1.00 63.03 100 ALA A O 1
ATOM 721 N N . SER A 1 101 ? -5.567 0.566 -30.724 1.00 62.47 101 SER A N 1
ATOM 722 C CA . SER A 1 101 ? -4.792 1.360 -31.689 1.00 62.47 101 SER A CA 1
ATOM 723 C C . SER A 1 101 ? -5.636 1.947 -32.834 1.00 62.47 101 SER A C 1
ATOM 725 O O . SER A 1 101 ? -5.152 2.808 -33.566 1.00 62.47 101 SER A O 1
ATOM 727 N N . HIS A 1 102 ? -6.906 1.548 -32.990 1.00 55.62 102 HIS A N 1
ATOM 728 C CA . HIS A 1 102 ? -7.787 2.041 -34.066 1.00 55.62 102 HIS A CA 1
ATOM 729 C C . HIS A 1 102 ? -8.490 3.383 -33.753 1.00 55.62 102 HIS A C 1
ATOM 731 O O . HIS A 1 102 ? -9.327 3.832 -34.531 1.00 55.62 102 HIS A O 1
ATOM 737 N N . GLY A 1 103 ? -8.126 4.070 -32.662 1.00 56.03 103 GLY A N 1
ATOM 738 C CA . GLY A 1 103 ? -8.634 5.408 -32.315 1.00 56.03 103 GLY A CA 1
ATOM 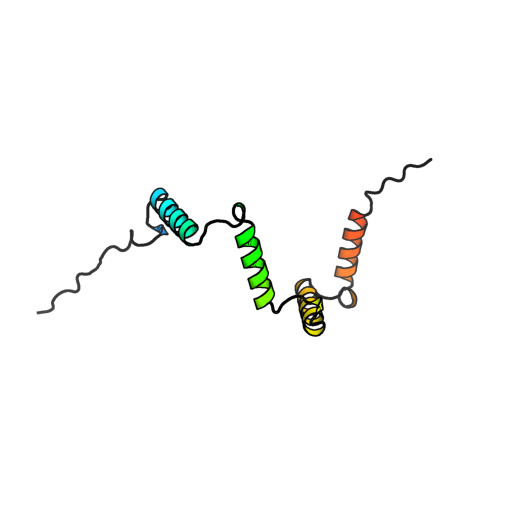739 C C . GLY A 1 103 ? -7.859 6.595 -32.917 1.00 56.03 103 GLY A C 1
ATOM 740 O O . GLY A 1 103 ? -8.185 7.742 -32.625 1.00 56.03 103 GLY A O 1
ATOM 741 N N . GLY A 1 104 ? -6.820 6.357 -33.726 1.00 53.56 104 GLY A N 1
ATOM 742 C CA . GLY A 1 104 ? -6.036 7.411 -34.382 1.00 53.56 104 GLY A CA 1
ATOM 743 C C . GLY A 1 104 ? -6.626 7.803 -35.735 1.00 53.56 104 GLY A C 1
ATOM 744 O O . GLY A 1 104 ? -6.281 7.209 -36.755 1.00 53.56 104 GLY A O 1
ATOM 745 N N . GLY A 1 105 ? -7.525 8.789 -35.738 1.00 54.84 105 GLY A N 1
ATOM 74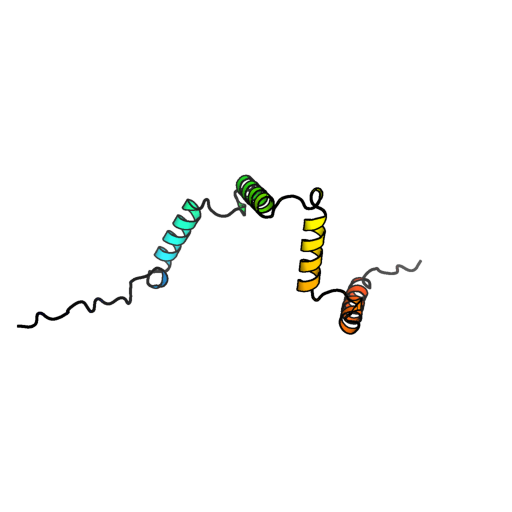6 C CA . GLY A 1 105 ? -8.187 9.310 -36.933 1.00 54.84 105 GLY A CA 1
ATOM 747 C C . GLY A 1 105 ? -7.218 9.643 -38.073 1.00 54.84 105 GLY A C 1
ATOM 748 O O . GLY A 1 105 ? -6.359 10.515 -37.954 1.00 54.84 105 GLY A O 1
ATOM 749 N N . ARG A 1 106 ? -7.406 8.977 -39.217 1.00 49.91 106 ARG A N 1
ATOM 750 C CA . ARG A 1 106 ? -6.885 9.432 -40.509 1.00 49.91 106 ARG A CA 1
ATOM 751 C C . ARG A 1 106 ? -7.708 10.643 -40.948 1.00 49.91 106 ARG A C 1
ATOM 753 O O . ARG A 1 106 ? -8.751 10.489 -41.573 1.00 49.91 106 ARG A O 1
ATOM 760 N N . GLY A 1 107 ? -7.240 11.840 -40.601 1.00 55.50 107 GLY A N 1
ATOM 761 C CA . GLY A 1 107 ? -7.595 13.054 -41.329 1.00 55.50 107 GLY A CA 1
ATOM 762 C C . GLY A 1 107 ? -6.945 12.989 -42.707 1.00 55.50 107 GLY A C 1
ATOM 763 O O . GLY A 1 107 ? -5.741 13.196 -42.833 1.00 55.50 107 GLY A O 1
ATOM 764 N N . SER A 1 108 ? -7.726 12.610 -43.715 1.00 51.84 108 SER A N 1
ATOM 765 C CA . SER A 1 108 ? -7.358 12.746 -45.123 1.00 51.84 108 SER A CA 1
ATOM 766 C C . SER A 1 108 ? -7.271 14.231 -45.477 1.00 51.84 108 SER A C 1
ATOM 768 O O . SER A 1 108 ? -8.200 14.976 -45.170 1.00 51.84 108 SER A O 1
ATOM 770 N N . ASN A 1 109 ? -6.178 14.640 -46.120 1.00 55.28 109 ASN A N 1
ATOM 771 C CA . ASN A 1 109 ? -6.046 15.922 -46.810 1.00 55.28 109 ASN A CA 1
ATOM 772 C C . ASN A 1 109 ? -5.687 15.647 -48.269 1.00 55.28 109 ASN A C 1
ATOM 774 O O . ASN A 1 109 ? -4.916 14.681 -48.486 1.00 55.28 109 ASN A O 1
#

Radius of gyration: 28.03 Å; chains: 1; bounding box: 46×50×94 Å

pLDDT: mean 77.96, std 13.8, range [41.12, 95.31]

Secondary structure (DSSP, 8-state):
-----------TT-SGGGS-HHHHHHHHHHHHHHTT--GGG-HHHHHHHHHHHHHHTTS-GGG-HHHHHHHHHHHHHHTT--GGG-HHHHHHHHHHHHHHHTTS-----